Protein AF-A0A131ZYR4-F1 (afdb_monomer)

InterPro domains:
  IPR000980 SH2 domain [PF00017] (14-85)
  IPR000980 SH2 domain [PS50001] (14-105)
  IPR000980 SH2 domain [SM00252] (12-91)
  IPR035676 SH2 adaptor protein C, SH2 domain [cd09925] (8-106)
  IPR036860 SH2 domain superfamily [G3DSA:3.30.505.10] (7-107)
  IPR036860 SH2 domain superfamily [SSF55550] (6-102)
  IPR051235 Centrosomal Protein 152/SHC-Transforming Protein [PTHR10337] (6-104)

Mean predicted aligned error: 5.4 Å

Organism: Sarcoptes scabiei (NCBI:txid52283)

Foldseek 3Di:
DPPCQDDPCVPPQQEQEADDPVVQVVQADDAQEWHKYAHPVDGLWIWIWYDHPNDIDIDTQADPVRWGDAPVDTDSHPVRVLCVQQVVQHWRDDDPDTGGHDHRRGSCVVVDDD

Nearest PDB structures (foldseek):
  1mil-assembly1_A  TM=9.153E-01  e=3.696E-13  Homo sapiens
  1tce-assembly1_A  TM=9.346E-01  e=2.276E-12  Homo sapiens
  6kc4-assembly6_K  TM=9.017E-01  e=2.142E-10  Homo sapiens
  2kk6-assembly1_A  TM=9.168E-01  e=1.659E-08  Homo sapiens
  7t1l-assembly1_A  TM=8.836E-01  e=1.199E-08  Homo sapiens

pLDDT: mean 88.31, std 15.76, range [36.22, 98.5]

Sequence (114 aa):
MFSSNAFDLSREEWFHGPISRQNSELLVIKDGDFLVRESQQSPGQYVLTGMQGGHRKHLLLVDPEGVVRTKDKTFDNVSHLINYHRKNGLPIVSSESALVLKNPIPSLMLKKPL

Structure (mmCIF, N/CA/C/O backbone):
data_AF-A0A131ZYR4-F1
#
_entry.id   AF-A0A131ZYR4-F1
#
loop_
_atom_site.group_PDB
_atom_site.id
_atom_site.type_symbol
_atom_site.label_atom_id
_atom_site.label_alt_id
_atom_site.label_comp_id
_atom_site.label_asym_id
_atom_site.label_entity_id
_atom_site.label_seq_id
_atom_site.pdbx_PDB_ins_code
_atom_site.Cartn_x
_atom_site.Cartn_y
_atom_site.Cartn_z
_atom_site.occupancy
_atom_site.B_iso_or_equiv
_atom_site.auth_s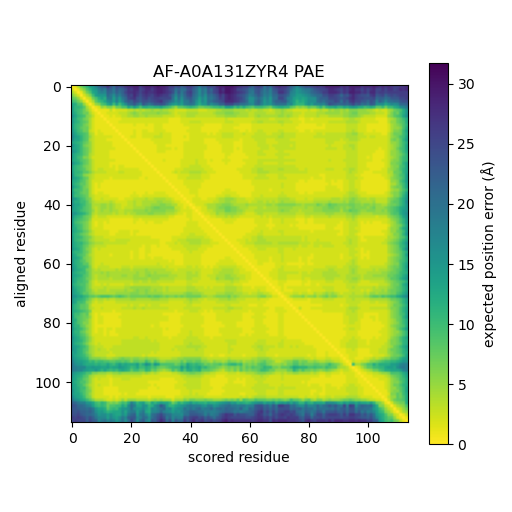eq_id
_atom_site.auth_comp_id
_atom_site.auth_asym_id
_atom_site.auth_atom_id
_atom_site.pdbx_PDB_model_num
ATOM 1 N N . MET A 1 1 ? 10.670 3.444 -26.240 1.00 36.22 1 MET A N 1
ATOM 2 C CA . MET A 1 1 ? 9.325 3.807 -25.744 1.00 36.22 1 MET A CA 1
ATOM 3 C C . MET A 1 1 ? 9.146 3.099 -24.413 1.00 36.22 1 MET A C 1
ATOM 5 O O . MET A 1 1 ? 9.030 1.883 -24.410 1.00 36.22 1 MET A O 1
ATOM 9 N N . PHE A 1 2 ? 9.278 3.811 -23.293 1.00 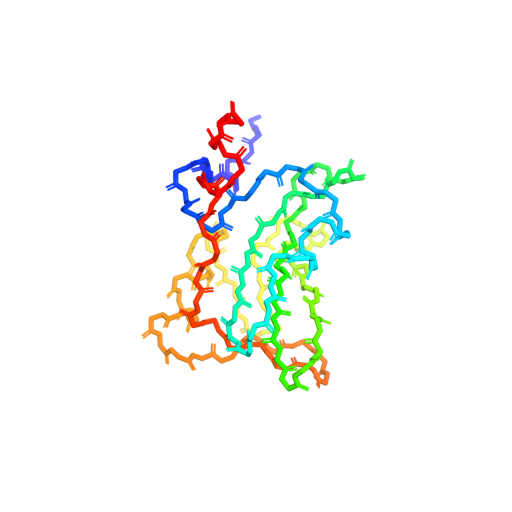38.31 2 PHE A N 1
ATOM 10 C CA . PHE A 1 2 ? 9.136 3.211 -21.964 1.00 38.31 2 PHE A CA 1
ATOM 11 C C . PHE A 1 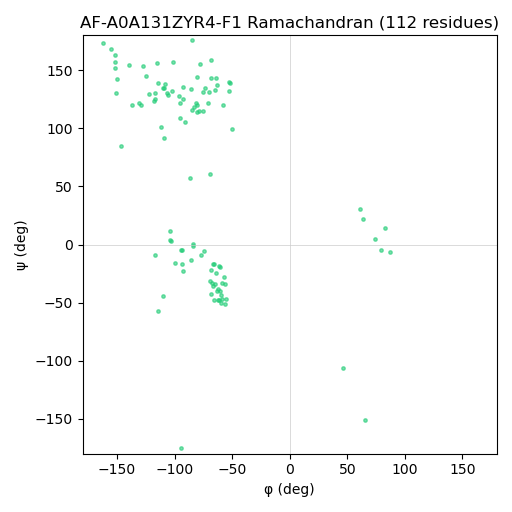2 ? 7.649 2.971 -21.708 1.00 38.31 2 PHE A C 1
ATOM 13 O O . PHE A 1 2 ? 6.869 3.921 -21.714 1.00 38.31 2 PHE A O 1
ATOM 20 N N . SER A 1 3 ? 7.263 1.700 -21.586 1.00 38.31 3 SER A N 1
ATOM 21 C CA . SER A 1 3 ? 5.880 1.295 -21.341 1.00 38.31 3 SER A CA 1
ATOM 22 C C . SER A 1 3 ? 5.385 1.945 -20.054 1.00 38.31 3 SER A C 1
ATOM 24 O O . SER A 1 3 ? 5.960 1.762 -18.982 1.00 38.31 3 SER A O 1
ATOM 26 N N . SER A 1 4 ? 4.326 2.732 -20.190 1.00 44.91 4 SER A N 1
ATOM 27 C CA . SER A 1 4 ? 3.588 3.437 -19.150 1.00 44.91 4 SER A CA 1
ATOM 28 C C . SER A 1 4 ? 2.813 2.464 -18.252 1.00 44.91 4 SER A C 1
ATOM 30 O O . SER A 1 4 ? 1.588 2.520 -18.183 1.00 44.91 4 SER A O 1
ATOM 32 N N . ASN A 1 5 ? 3.510 1.549 -17.574 1.00 48.06 5 ASN A N 1
ATOM 33 C CA . ASN A 1 5 ? 2.884 0.605 -16.635 1.00 48.06 5 ASN A CA 1
ATOM 34 C C . ASN A 1 5 ? 2.528 1.271 -15.288 1.00 48.06 5 ASN A C 1
ATOM 36 O O . ASN A 1 5 ? 1.807 0.696 -14.475 1.00 48.06 5 ASN A O 1
ATOM 40 N N . ALA A 1 6 ? 2.983 2.509 -15.072 1.00 51.16 6 ALA A N 1
ATOM 41 C CA . ALA A 1 6 ? 2.544 3.382 -13.996 1.00 51.16 6 ALA A CA 1
ATOM 42 C C . ALA A 1 6 ? 1.719 4.527 -14.597 1.00 51.16 6 ALA A C 1
ATOM 44 O O . ALA A 1 6 ? 2.257 5.562 -14.991 1.00 51.16 6 ALA A O 1
ATOM 45 N N . PHE A 1 7 ? 0.399 4.354 -14.679 1.00 60.31 7 PHE A N 1
ATOM 46 C CA . PHE A 1 7 ? -0.477 5.525 -14.648 1.00 60.31 7 PHE A CA 1
ATOM 47 C C . PHE A 1 7 ? -0.098 6.351 -13.416 1.00 60.31 7 PHE A C 1
ATOM 49 O O . PHE A 1 7 ? 0.204 5.778 -12.372 1.00 60.31 7 PHE A O 1
ATOM 56 N N . ASP A 1 8 ? -0.068 7.672 -13.562 1.00 78.56 8 ASP A N 1
ATOM 57 C CA . ASP A 1 8 ? 0.299 8.606 -12.502 1.00 78.56 8 ASP A CA 1
ATOM 58 C C . ASP A 1 8 ? -0.480 8.320 -11.204 1.00 78.56 8 ASP A C 1
ATOM 60 O O . ASP A 1 8 ? -1.640 8.708 -11.049 1.00 78.56 8 ASP A O 1
ATOM 64 N N . LEU A 1 9 ? 0.178 7.630 -10.265 1.00 90.31 9 LEU A N 1
ATOM 65 C CA . LEU A 1 9 ? -0.395 7.275 -8.970 1.00 90.31 9 LEU A CA 1
ATOM 66 C C . LEU A 1 9 ? -0.472 8.485 -8.034 1.00 90.31 9 LEU A C 1
ATOM 68 O O . LEU A 1 9 ? -1.045 8.372 -6.956 1.00 90.31 9 LEU A O 1
ATOM 72 N N . SER A 1 10 ? 0.064 9.655 -8.406 1.00 86.38 10 SER A N 1
ATOM 73 C CA . SER A 1 10 ? 0.048 10.847 -7.543 1.00 86.38 10 SER A CA 1
ATOM 74 C C . SER A 1 10 ? -1.362 11.338 -7.202 1.00 86.38 10 SER A C 1
ATOM 76 O O . SER A 1 10 ? -1.540 12.080 -6.233 1.00 86.38 10 SER A O 1
ATOM 78 N N . ARG A 1 11 ? -2.365 10.912 -7.980 1.00 89.38 11 ARG A N 1
ATOM 79 C CA . ARG A 1 11 ? -3.787 11.205 -7.758 1.00 89.38 11 ARG A CA 1
ATOM 80 C C . ARG A 1 11 ? -4.471 10.227 -6.804 1.00 89.38 11 ARG A C 1
ATOM 82 O O . ARG A 1 11 ? -5.585 10.498 -6.367 1.00 89.38 11 ARG A O 1
ATOM 89 N N . GLU A 1 12 ? -3.834 9.103 -6.496 1.00 94.50 12 GLU A N 1
ATOM 90 C CA . GLU A 1 12 ? -4.384 8.090 -5.605 1.00 94.50 12 GLU A CA 1
ATOM 91 C C . GLU A 1 12 ? -4.153 8.499 -4.151 1.00 94.50 12 GLU A C 1
ATOM 93 O O . GLU A 1 12 ? -3.017 8.670 -3.706 1.00 94.50 12 GLU A O 1
ATOM 98 N N . GLU A 1 13 ? -5.231 8.626 -3.375 1.00 95.06 13 GLU A N 1
ATOM 99 C CA . GLU A 1 13 ? -5.135 9.057 -1.975 1.00 95.06 13 GLU A CA 1
ATOM 100 C C . GLU A 1 13 ? -4.254 8.121 -1.137 1.00 95.06 13 GLU A C 1
ATOM 102 O O . GLU A 1 13 ? -3.550 8.571 -0.243 1.00 95.06 13 GLU A O 1
ATOM 107 N N . TRP A 1 14 ? -4.249 6.828 -1.451 1.00 96.75 14 TRP A N 1
ATOM 108 C CA . TRP A 1 14 ? -3.502 5.791 -0.744 1.00 96.75 14 TRP A CA 1
ATOM 109 C C . TRP A 1 14 ? -2.049 5.665 -1.213 1.00 96.75 14 TRP A C 1
ATOM 111 O O . TRP A 1 14 ? -1.321 4.828 -0.678 1.00 96.75 14 TRP A O 1
ATOM 121 N N . PHE A 1 15 ? -1.610 6.452 -2.199 1.00 96.50 15 PHE A N 1
ATOM 122 C CA . PHE A 1 15 ? -0.236 6.429 -2.690 1.00 96.50 15 PHE A CA 1
ATOM 123 C C . PHE A 1 15 ? 0.615 7.511 -2.022 1.00 96.50 15 PHE A C 1
ATOM 125 O O . PHE A 1 15 ? 0.323 8.704 -2.100 1.00 96.50 15 PHE A O 1
ATOM 132 N N . HIS A 1 16 ? 1.697 7.089 -1.368 1.00 95.62 16 HIS A N 1
ATOM 133 C CA . HIS A 1 16 ? 2.562 7.960 -0.558 1.00 95.62 16 HIS A CA 1
ATOM 134 C C . HIS A 1 16 ? 3.888 8.307 -1.242 1.00 95.62 16 HIS A C 1
ATOM 136 O O . HIS A 1 16 ? 4.738 8.957 -0.637 1.00 95.62 16 HIS A O 1
ATOM 142 N N . GLY A 1 17 ? 4.099 7.883 -2.490 1.00 93.69 17 GLY A N 1
ATOM 143 C CA . GLY A 1 17 ? 5.397 8.041 -3.144 1.00 93.69 17 GLY A CA 1
ATOM 144 C C . GLY A 1 17 ? 6.499 7.213 -2.460 1.00 93.69 17 GLY A C 1
ATOM 145 O O . GLY A 1 17 ? 6.211 6.158 -1.882 1.00 93.69 17 GLY A O 1
ATOM 146 N N . PRO A 1 18 ? 7.768 7.651 -2.521 1.00 94.25 18 PRO A N 1
ATOM 147 C CA . PRO A 1 18 ? 8.918 6.873 -2.063 1.00 94.25 18 PRO A CA 1
ATOM 148 C C . PRO A 1 18 ? 9.201 7.050 -0.557 1.00 94.25 18 PRO A C 1
ATOM 150 O O . PRO A 1 18 ? 10.298 7.453 -0.164 1.00 94.25 18 PRO A O 1
ATOM 153 N N . ILE A 1 19 ? 8.223 6.757 0.310 1.00 95.06 19 ILE A N 1
ATOM 154 C CA . ILE A 1 19 ? 8.446 6.724 1.769 1.00 95.06 19 ILE A CA 1
ATOM 155 C C . ILE A 1 19 ? 9.146 5.431 2.212 1.00 95.06 19 ILE A C 1
ATOM 157 O O . ILE A 1 19 ? 9.051 4.388 1.558 1.00 95.06 19 ILE A O 1
ATOM 161 N N . SER A 1 20 ? 9.836 5.480 3.356 1.00 95.44 20 SER A N 1
ATOM 162 C CA . SER A 1 20 ? 10.493 4.302 3.928 1.00 95.44 20 SER A CA 1
ATOM 163 C C . SER A 1 20 ? 9.475 3.267 4.421 1.00 95.44 20 SER A C 1
ATOM 165 O O . SER A 1 20 ? 8.320 3.579 4.732 1.00 95.44 20 SER A O 1
ATOM 167 N N . ARG A 1 21 ? 9.919 2.010 4.550 1.00 95.38 21 ARG A N 1
ATOM 168 C CA . ARG A 1 21 ? 9.115 0.946 5.170 1.00 95.38 21 ARG A CA 1
ATOM 169 C C . ARG A 1 21 ? 8.668 1.338 6.582 1.00 95.38 21 ARG A C 1
ATOM 171 O O . ARG A 1 21 ? 7.483 1.236 6.877 1.00 95.38 21 ARG A O 1
ATOM 178 N N . GLN A 1 22 ? 9.586 1.848 7.400 1.00 96.25 22 GLN A N 1
ATOM 179 C CA . GLN A 1 22 ? 9.314 2.270 8.778 1.00 96.25 22 GLN A CA 1
ATOM 180 C C . GLN A 1 22 ? 8.236 3.360 8.833 1.00 96.25 22 GLN A C 1
ATOM 182 O O . GLN A 1 22 ? 7.265 3.221 9.568 1.00 96.25 22 GLN A O 1
ATOM 187 N N . ASN A 1 23 ? 8.337 4.390 7.985 1.00 95.69 23 ASN A N 1
ATOM 188 C CA . ASN A 1 23 ? 7.322 5.445 7.922 1.00 95.69 23 ASN A CA 1
ATOM 189 C C . ASN A 1 23 ? 5.957 4.884 7.509 1.00 95.69 23 ASN A C 1
ATOM 191 O O . ASN A 1 23 ? 4.945 5.286 8.070 1.00 95.69 23 ASN A O 1
ATOM 195 N N . SER A 1 24 ? 5.912 3.917 6.584 1.00 96.94 24 SER A N 1
ATOM 196 C CA . SER A 1 24 ? 4.644 3.273 6.217 1.00 96.94 24 SER A CA 1
ATOM 197 C C . SER A 1 24 ? 4.026 2.448 7.350 1.00 96.94 24 SER A C 1
ATOM 199 O O . SER A 1 24 ? 2.807 2.428 7.491 1.00 96.94 24 SER A O 1
ATOM 201 N N . GLU A 1 25 ? 4.844 1.788 8.174 1.00 97.56 25 GLU A N 1
ATOM 202 C CA . GLU A 1 25 ? 4.380 0.968 9.302 1.00 97.56 25 GLU A CA 1
ATOM 203 C C . GLU A 1 25 ? 3.771 1.815 10.428 1.00 97.56 25 GLU A C 1
ATOM 205 O O . GLU A 1 25 ? 2.845 1.354 11.096 1.00 97.56 25 GLU A O 1
ATOM 210 N N . LEU A 1 26 ? 4.255 3.049 10.616 1.00 96.81 26 LEU A N 1
ATOM 211 C CA . LEU A 1 26 ? 3.717 4.004 11.593 1.00 96.81 26 LEU A CA 1
ATOM 212 C C . LEU A 1 26 ? 2.318 4.513 11.230 1.00 96.81 26 LEU A C 1
ATOM 214 O O . LEU A 1 26 ? 1.600 4.987 12.103 1.00 96.81 26 LEU A O 1
ATOM 218 N N . LEU A 1 27 ? 1.939 4.443 9.954 1.00 97.25 27 LEU A N 1
ATOM 219 C CA . LEU A 1 27 ? 0.676 4.987 9.460 1.00 97.25 27 LEU A CA 1
ATOM 220 C C . LEU A 1 27 ? -0.465 3.962 9.445 1.00 97.25 27 LEU A C 1
ATOM 222 O O . LEU A 1 27 ? -1.630 4.352 9.458 1.00 97.25 27 LEU A O 1
ATOM 226 N N . VAL A 1 28 ? -0.149 2.664 9.411 1.00 97.69 28 VAL A N 1
ATOM 227 C CA . VAL A 1 28 ? -1.147 1.584 9.440 1.00 97.69 28 VAL A CA 1
ATOM 228 C C . VAL A 1 28 ? -1.333 1.098 10.877 1.00 97.69 28 VAL A C 1
ATOM 230 O O . VAL A 1 28 ? -0.444 0.478 11.463 1.00 97.69 28 VAL A O 1
ATOM 233 N N . ILE A 1 29 ? -2.484 1.411 11.473 1.00 97.31 29 ILE A N 1
ATOM 234 C CA . ILE A 1 29 ? -2.701 1.246 12.917 1.00 97.31 29 ILE A CA 1
ATOM 235 C C . ILE A 1 29 ? -3.687 0.122 13.215 1.00 97.31 29 ILE A C 1
ATOM 237 O O . ILE A 1 29 ? -3.431 -0.693 14.100 1.00 97.31 29 ILE A O 1
ATOM 241 N N . LYS A 1 30 ? -4.802 0.054 12.486 1.00 97.81 30 LYS A N 1
ATOM 242 C CA . LYS A 1 30 ? -5.866 -0.936 12.707 1.00 97.81 30 LYS A CA 1
ATOM 243 C C . LYS A 1 30 ? -6.006 -1.874 11.518 1.00 97.81 30 LYS A C 1
ATOM 245 O O . LYS A 1 30 ? -5.671 -1.527 10.389 1.00 97.81 30 LYS A O 1
ATOM 250 N N . ASP A 1 31 ? -6.543 -3.061 11.770 1.00 97.94 31 ASP A N 1
ATOM 251 C CA . ASP A 1 31 ? -6.783 -4.058 10.731 1.00 97.94 31 ASP A CA 1
ATOM 252 C C . ASP A 1 31 ? -7.584 -3.492 9.547 1.00 97.94 31 ASP A C 1
ATOM 254 O O . ASP A 1 31 ? -8.629 -2.849 9.702 1.00 97.94 31 ASP A O 1
ATOM 258 N N . GLY A 1 32 ? -7.085 -3.766 8.344 1.00 97.44 32 GLY A N 1
ATOM 259 C CA . GLY A 1 32 ? -7.617 -3.265 7.084 1.00 97.44 32 GLY A CA 1
ATOM 260 C C . GLY A 1 32 ? -7.082 -1.898 6.653 1.00 97.44 32 GLY A C 1
ATOM 261 O O . GLY A 1 32 ? -7.401 -1.480 5.537 1.00 97.44 32 GLY A O 1
ATOM 262 N N . ASP A 1 33 ? -6.287 -1.213 7.485 1.00 98.44 33 ASP A N 1
ATOM 263 C CA . ASP A 1 33 ? -5.518 -0.042 7.058 1.00 98.44 33 ASP A CA 1
ATOM 264 C C . ASP A 1 33 ? -4.493 -0.442 6.000 1.00 98.44 33 ASP A C 1
ATOM 266 O O . ASP A 1 33 ? -3.812 -1.464 6.137 1.00 98.44 33 ASP A O 1
ATOM 270 N N . PHE A 1 34 ? -4.364 0.374 4.955 1.00 98.50 34 PHE A N 1
ATOM 271 C CA . PHE A 1 34 ? -3.383 0.140 3.906 1.00 98.50 34 PHE A CA 1
ATOM 272 C C . PHE A 1 34 ? -2.917 1.422 3.218 1.00 98.50 34 PHE A C 1
ATOM 274 O O . PHE A 1 34 ? -3.620 2.432 3.177 1.00 98.50 34 PHE A O 1
ATOM 281 N N . LEU A 1 35 ? -1.734 1.343 2.616 1.00 98.31 35 LEU A N 1
ATOM 282 C CA . LEU A 1 35 ? -1.191 2.335 1.697 1.00 98.31 35 LEU A CA 1
ATOM 283 C C . LEU A 1 35 ? -0.241 1.674 0.700 1.00 98.31 35 LEU A C 1
ATOM 285 O O . LEU A 1 35 ? 0.266 0.578 0.943 1.00 98.31 35 LEU A O 1
ATOM 289 N N . VAL A 1 36 ? 0.052 2.360 -0.399 1.00 97.44 36 VAL A N 1
ATOM 290 C CA . VAL A 1 36 ? 1.088 1.955 -1.352 1.00 97.44 36 VAL A CA 1
ATOM 291 C C . VAL A 1 36 ? 2.214 2.975 -1.342 1.00 97.44 36 VAL A C 1
ATOM 293 O O . VAL A 1 36 ? 1.994 4.186 -1.306 1.00 97.44 36 VAL A O 1
ATOM 296 N N . ARG A 1 37 ? 3.438 2.465 -1.405 1.00 96.31 37 ARG A N 1
ATOM 297 C CA . ARG A 1 37 ? 4.660 3.251 -1.550 1.00 96.31 37 ARG A CA 1
ATOM 298 C C . ARG A 1 37 ? 5.477 2.735 -2.725 1.00 96.31 37 ARG A C 1
ATOM 300 O O . ARG A 1 37 ? 5.417 1.552 -3.061 1.00 96.31 37 ARG A O 1
ATOM 307 N N . GLU A 1 38 ? 6.272 3.611 -3.313 1.00 94.50 38 GLU A N 1
ATOM 308 C CA . GLU A 1 38 ? 7.323 3.205 -4.241 1.00 94.50 38 GLU A CA 1
ATOM 309 C C . GLU A 1 38 ? 8.560 2.738 -3.458 1.00 94.50 38 GLU A C 1
ATOM 311 O O . GLU A 1 38 ? 8.868 3.244 -2.372 1.00 94.50 38 GLU A O 1
ATOM 316 N N . SER A 1 39 ? 9.262 1.727 -3.965 1.00 90.19 39 SER A N 1
ATOM 317 C CA . SER A 1 39 ? 10.510 1.268 -3.366 1.00 90.19 39 SER A CA 1
ATOM 318 C C . SER A 1 39 ? 11.624 2.286 -3.594 1.00 90.19 39 SER A C 1
ATOM 320 O O . SER A 1 39 ? 12.011 2.559 -4.725 1.00 90.19 39 SER A O 1
ATOM 322 N N . GLN A 1 40 ? 12.219 2.776 -2.505 1.00 89.88 40 GLN A N 1
ATOM 323 C CA . GLN A 1 40 ? 13.388 3.662 -2.563 1.00 89.88 40 GLN A CA 1
ATOM 324 C C . GLN A 1 40 ? 14.628 2.977 -3.166 1.00 89.88 40 GLN A C 1
ATOM 326 O O . GLN A 1 40 ? 15.513 3.650 -3.678 1.00 89.88 40 GLN A O 1
ATOM 331 N N . GLN A 1 41 ? 14.701 1.643 -3.096 1.00 88.12 41 GLN A N 1
ATOM 332 C CA . GLN A 1 41 ? 15.831 0.852 -3.600 1.00 88.12 41 GLN A CA 1
ATOM 333 C C . GLN A 1 41 ? 15.620 0.359 -5.036 1.00 88.12 41 GLN A C 1
ATOM 335 O O . GLN A 1 41 ? 16.564 -0.093 -5.679 1.00 88.12 41 GLN 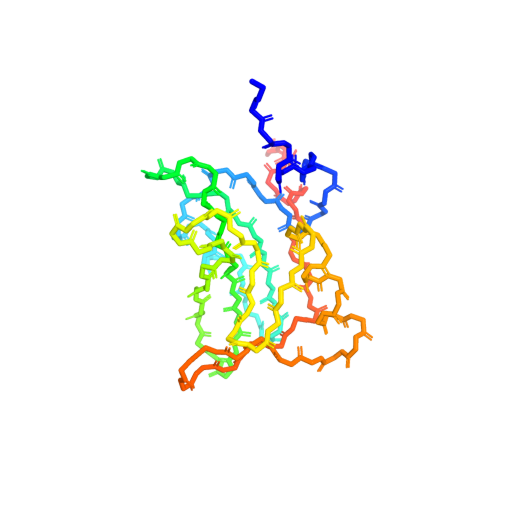A O 1
ATOM 340 N N . SER A 1 42 ? 14.382 0.381 -5.531 1.00 86.69 42 SER A N 1
ATOM 341 C CA . SER A 1 42 ? 14.028 -0.206 -6.825 1.00 86.69 42 SER A CA 1
ATOM 342 C C . SER A 1 42 ? 12.912 0.617 -7.471 1.00 86.69 42 SER A C 1
ATOM 344 O O . SER A 1 42 ? 11.739 0.291 -7.293 1.00 86.69 42 SER A O 1
ATOM 346 N N . PRO A 1 43 ? 13.251 1.700 -8.191 1.00 85.19 43 PRO A N 1
ATOM 347 C CA . PRO A 1 43 ? 12.266 2.522 -8.889 1.00 85.19 43 PRO A CA 1
ATOM 348 C C . PRO A 1 43 ? 11.356 1.683 -9.795 1.00 85.19 43 PRO A C 1
ATOM 350 O O . PRO A 1 43 ? 11.810 0.727 -10.426 1.00 85.19 43 PRO A O 1
ATOM 353 N N . GLY A 1 44 ? 10.064 2.011 -9.831 1.00 85.50 44 GLY A N 1
ATOM 354 C CA . GLY A 1 44 ? 9.050 1.222 -10.543 1.00 85.50 44 GLY A CA 1
ATOM 355 C C . GLY A 1 44 ? 8.565 -0.039 -9.811 1.00 85.50 44 GLY A C 1
ATOM 356 O O . GLY A 1 44 ? 7.620 -0.678 -10.270 1.00 85.50 44 GLY A O 1
ATOM 357 N N . GLN A 1 45 ? 9.150 -0.387 -8.659 1.00 91.00 45 GLN A N 1
ATOM 358 C CA . GLN A 1 45 ? 8.611 -1.416 -7.769 1.00 91.00 45 GLN A CA 1
ATOM 359 C C . GLN A 1 45 ? 7.696 -0.786 -6.720 1.00 91.00 45 GLN A C 1
ATOM 361 O O . GLN A 1 45 ? 8.108 0.091 -5.956 1.00 91.00 45 GLN A O 1
ATOM 366 N N . TYR A 1 46 ? 6.460 -1.273 -6.644 1.00 95.12 46 TYR A N 1
ATOM 367 C CA . TYR A 1 46 ? 5.453 -0.775 -5.71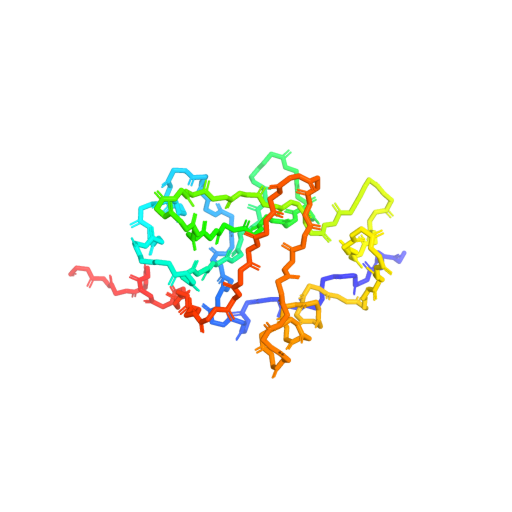0 1.00 95.12 46 TYR A CA 1
ATOM 368 C C . TYR A 1 46 ? 5.176 -1.783 -4.603 1.00 95.12 46 TYR A C 1
ATOM 370 O O . TYR A 1 46 ? 4.992 -2.976 -4.854 1.00 95.12 46 TYR A O 1
ATOM 378 N N . VAL A 1 47 ? 5.122 -1.281 -3.371 1.00 95.50 47 VAL A N 1
ATOM 379 C CA . VAL A 1 47 ? 4.876 -2.076 -2.171 1.00 95.50 47 VAL A CA 1
ATOM 380 C C . VAL A 1 47 ? 3.587 -1.611 -1.515 1.00 95.50 47 VAL A C 1
ATOM 382 O O . VAL A 1 47 ? 3.457 -0.449 -1.132 1.00 95.50 47 VAL A O 1
ATOM 385 N N . LEU A 1 48 ? 2.659 -2.541 -1.337 1.00 97.00 48 LEU A N 1
ATOM 386 C CA . LEU A 1 48 ? 1.487 -2.385 -0.491 1.00 97.00 48 LEU A CA 1
ATOM 387 C C . LEU A 1 48 ? 1.873 -2.690 0.955 1.00 97.00 48 LEU A C 1
ATOM 389 O O . LEU A 1 48 ? 2.269 -3.813 1.262 1.00 97.00 48 LEU A O 1
ATOM 393 N N . THR A 1 49 ? 1.736 -1.705 1.837 1.00 97.81 49 THR A N 1
ATOM 394 C CA . THR A 1 49 ? 1.836 -1.885 3.287 1.00 97.81 49 THR A CA 1
ATOM 395 C C . THR A 1 49 ? 0.426 -1.900 3.870 1.00 97.81 49 THR A C 1
ATOM 397 O O . THR A 1 49 ? -0.364 -1.009 3.569 1.00 97.81 49 THR A O 1
ATOM 400 N N . GLY A 1 50 ? 0.104 -2.868 4.727 1.00 97.94 50 GLY A N 1
ATOM 401 C CA . GLY A 1 50 ? -1.184 -2.891 5.422 1.00 97.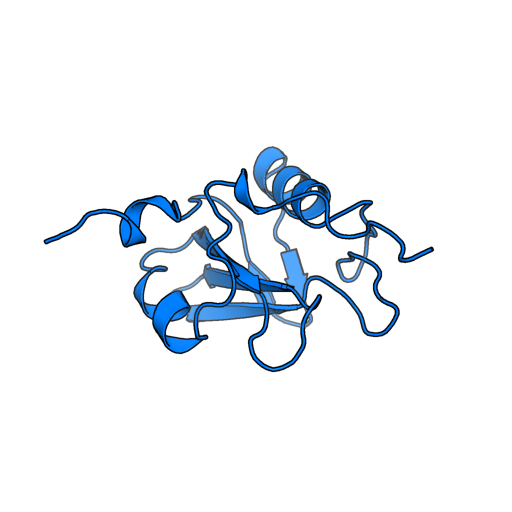94 50 GLY A CA 1
ATOM 402 C C . GLY A 1 50 ? -1.166 -3.657 6.737 1.00 97.94 50 GLY A C 1
ATOM 403 O O . GLY A 1 50 ? -0.203 -4.361 7.037 1.00 97.94 50 GLY A O 1
ATOM 404 N N . MET A 1 51 ? -2.226 -3.508 7.525 1.00 97.88 51 MET A N 1
ATOM 405 C CA . MET A 1 51 ? -2.402 -4.164 8.822 1.00 97.88 51 MET A CA 1
ATOM 406 C C . MET A 1 51 ? -3.451 -5.278 8.721 1.00 97.88 51 MET A C 1
ATOM 408 O O . MET A 1 51 ? -4.550 -5.052 8.215 1.00 97.88 51 MET A O 1
ATOM 412 N N . GLN A 1 52 ? -3.134 -6.476 9.212 1.00 96.88 52 GLN A N 1
ATOM 413 C CA . GLN A 1 52 ? -4.087 -7.585 9.314 1.00 96.88 52 GLN A CA 1
ATOM 414 C C . GLN A 1 52 ? -3.727 -8.493 10.489 1.00 96.88 52 GLN A C 1
ATOM 416 O O . GLN A 1 52 ? -2.596 -8.979 10.568 1.00 96.88 52 GLN A O 1
ATOM 421 N N . GLY A 1 53 ? -4.706 -8.801 11.339 1.00 95.50 53 GLY A N 1
ATOM 422 C CA . GLY A 1 53 ? -4.515 -9.632 12.521 1.00 95.50 53 GLY A CA 1
ATOM 423 C C . GLY A 1 53 ? -3.509 -9.025 13.497 1.00 95.50 53 GLY A C 1
ATOM 424 O O . GLY A 1 53 ? -2.764 -9.769 14.120 1.00 95.50 53 GLY A O 1
ATOM 425 N N . GLY A 1 54 ? -3.403 -7.693 13.562 1.00 95.94 54 GLY A N 1
ATOM 426 C CA . GLY A 1 54 ? -2.399 -7.001 14.378 1.00 95.94 54 GLY A CA 1
ATOM 427 C C . GLY A 1 54 ? -0.965 -7.037 13.828 1.00 95.94 54 GLY A C 1
ATOM 428 O O . GLY A 1 54 ? -0.049 -6.520 14.470 1.00 95.94 54 GLY A O 1
ATOM 429 N N . HIS A 1 55 ? -0.746 -7.599 12.635 1.00 96.06 55 HIS A N 1
ATOM 430 C CA . HIS A 1 55 ? 0.565 -7.654 11.991 1.00 96.06 55 HIS A CA 1
ATOM 431 C C . HIS A 1 55 ? 0.632 -6.745 10.762 1.00 96.06 55 HIS A C 1
ATOM 433 O O . HIS A 1 55 ? -0.246 -6.776 9.893 1.00 96.06 55 HIS A O 1
ATOM 439 N N . ARG A 1 56 ? 1.728 -5.979 10.650 1.00 96.56 56 ARG A N 1
ATOM 440 C CA . ARG A 1 56 ? 2.050 -5.234 9.427 1.00 96.56 56 ARG A CA 1
ATOM 441 C C . ARG A 1 56 ? 2.533 -6.207 8.360 1.00 96.56 56 ARG A C 1
ATOM 443 O O . ARG A 1 56 ? 3.356 -7.083 8.623 1.00 96.56 56 ARG A O 1
ATOM 450 N N . LYS A 1 57 ? 2.018 -6.040 7.151 1.00 95.69 57 LYS A N 1
ATOM 451 C CA . LYS A 1 57 ? 2.296 -6.869 5.982 1.00 95.69 57 LYS A CA 1
ATOM 452 C C . LYS A 1 57 ? 2.786 -5.985 4.852 1.00 95.69 57 LYS A C 1
ATOM 454 O O . LYS A 1 57 ? 2.310 -4.862 4.697 1.00 95.69 57 LYS A O 1
ATOM 459 N N . HIS A 1 58 ? 3.710 -6.516 4.058 1.00 94.88 58 HIS A N 1
ATOM 460 C CA . HIS A 1 58 ? 4.271 -5.831 2.899 1.00 94.88 58 HIS A CA 1
ATOM 461 C C . HIS A 1 58 ? 4.224 -6.765 1.702 1.00 94.88 58 HIS A C 1
ATOM 463 O O . HIS A 1 58 ? 4.786 -7.857 1.757 1.00 94.88 58 HIS A O 1
ATOM 469 N N . LEU A 1 59 ? 3.550 -6.337 0.643 1.00 94.25 59 LEU A N 1
ATOM 470 C CA . LEU A 1 59 ? 3.373 -7.120 -0.572 1.00 94.25 59 LEU A CA 1
ATOM 471 C C . LEU A 1 59 ? 3.926 -6.339 -1.756 1.00 94.25 59 LEU A C 1
ATOM 473 O O . LEU A 1 59 ? 3.589 -5.170 -1.942 1.00 94.25 59 LEU A O 1
ATOM 477 N N . LEU A 1 60 ? 4.773 -6.990 -2.546 1.00 93.06 60 LEU A N 1
ATOM 478 C CA . LEU A 1 60 ? 5.212 -6.461 -3.829 1.00 93.06 60 LEU A CA 1
ATOM 479 C C . LEU A 1 60 ? 4.067 -6.615 -4.837 1.00 93.06 60 LEU A C 1
ATOM 481 O O . LEU A 1 60 ? 3.459 -7.681 -4.910 1.00 93.06 60 LEU A O 1
ATOM 485 N N . LEU A 1 61 ? 3.750 -5.547 -5.566 1.00 93.62 61 LEU A N 1
ATOM 486 C CA . LEU A 1 61 ? 2.624 -5.522 -6.512 1.00 93.62 61 LEU A CA 1
ATOM 487 C C . LEU A 1 61 ? 3.048 -5.726 -7.965 1.00 93.62 61 LEU A C 1
ATOM 489 O O . LEU A 1 61 ? 2.205 -5.983 -8.822 1.00 93.62 61 LEU A O 1
ATOM 493 N N . VAL A 1 62 ? 4.342 -5.567 -8.229 1.00 92.31 62 VAL A N 1
ATOM 494 C CA . VAL A 1 62 ? 4.959 -5.714 -9.541 1.00 92.31 62 VAL A CA 1
ATOM 495 C C . VAL A 1 62 ? 5.927 -6.872 -9.444 1.00 92.31 62 VAL A C 1
ATOM 497 O O . VAL A 1 62 ? 6.709 -6.963 -8.504 1.00 92.31 62 VAL A O 1
ATOM 500 N N . ASP A 1 63 ? 5.849 -7.790 -10.383 1.00 90.12 63 ASP A N 1
ATOM 501 C CA . ASP A 1 63 ? 6.756 -8.920 -10.405 1.00 90.12 63 ASP A CA 1
ATOM 502 C C . ASP A 1 63 ? 8.091 -8.557 -11.113 1.00 90.12 63 ASP A C 1
ATOM 504 O O . ASP A 1 63 ? 8.231 -7.444 -11.637 1.00 90.12 63 ASP A O 1
ATOM 508 N N . PRO A 1 64 ? 9.082 -9.466 -11.161 1.00 87.94 64 PRO A N 1
ATOM 509 C CA . PRO A 1 64 ? 10.355 -9.215 -11.839 1.00 87.94 64 PRO A CA 1
ATOM 510 C C . PRO A 1 64 ? 10.233 -8.849 -13.326 1.00 87.94 64 PRO A C 1
ATOM 512 O O . PRO A 1 64 ? 11.078 -8.112 -13.833 1.00 87.94 64 PRO A O 1
ATOM 515 N N . GLU A 1 65 ? 9.182 -9.301 -14.018 1.00 89.19 65 GLU A N 1
ATOM 516 C CA . GLU A 1 65 ? 8.932 -8.959 -15.423 1.00 89.19 65 GLU A CA 1
ATOM 517 C C . GLU A 1 65 ? 8.205 -7.613 -15.619 1.00 89.19 65 GLU A C 1
ATOM 519 O O . GLU A 1 65 ? 7.951 -7.206 -16.754 1.00 89.19 65 GLU A O 1
ATOM 524 N N . GLY A 1 66 ? 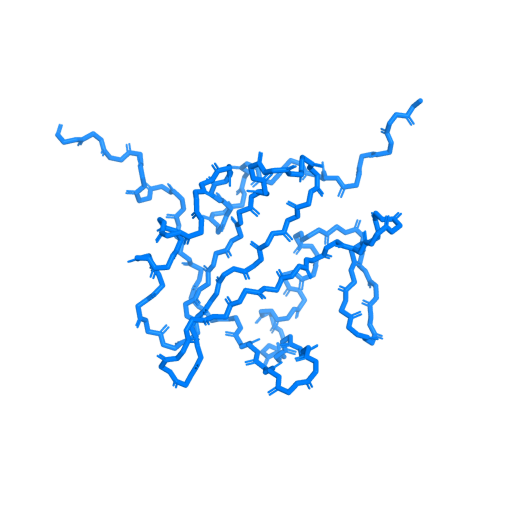7.874 -6.893 -14.542 1.00 88.69 66 GLY A N 1
ATOM 525 C CA . GLY A 1 66 ? 7.227 -5.579 -14.622 1.00 88.69 66 GLY A CA 1
ATOM 526 C C . GLY A 1 66 ? 5.704 -5.624 -14.798 1.00 88.69 66 GLY A C 1
ATOM 527 O O . GLY A 1 66 ? 5.093 -4.608 -15.143 1.00 88.69 66 GLY A O 1
ATOM 528 N N . VAL A 1 67 ? 5.082 -6.782 -14.578 1.00 92.62 67 VAL A N 1
ATOM 529 C CA . VAL A 1 67 ? 3.635 -7.001 -14.661 1.00 92.62 67 VAL A CA 1
ATOM 530 C C . VAL A 1 67 ? 3.012 -6.819 -13.282 1.00 92.62 67 VAL A C 1
ATOM 532 O O . VAL A 1 67 ? 3.488 -7.346 -12.275 1.00 92.62 67 VAL A O 1
ATOM 535 N N . VAL A 1 68 ? 1.889 -6.106 -13.232 1.00 94.44 68 VAL A N 1
ATOM 536 C CA . VAL A 1 68 ? 1.113 -5.960 -12.000 1.00 94.44 68 VAL A CA 1
ATOM 537 C C . VAL A 1 68 ? 0.255 -7.205 -11.806 1.00 94.44 68 VAL A C 1
ATOM 539 O O . VAL A 1 68 ? -0.638 -7.479 -12.611 1.00 94.44 68 VAL A O 1
ATOM 542 N N . ARG A 1 69 ? 0.522 -7.991 -10.759 1.00 93.25 69 ARG A N 1
ATOM 543 C CA . ARG A 1 69 ? -0.165 -9.274 -10.547 1.00 93.25 69 ARG A CA 1
ATOM 544 C C . ARG A 1 69 ? -0.267 -9.672 -9.074 1.00 93.25 69 ARG A C 1
ATOM 546 O O . ARG A 1 69 ? 0.582 -9.326 -8.260 1.00 93.25 69 ARG A O 1
ATOM 553 N N . THR A 1 70 ? -1.308 -10.430 -8.747 1.00 91.56 70 THR A N 1
ATOM 554 C CA . THR A 1 70 ? -1.368 -11.309 -7.570 1.00 91.56 70 THR A CA 1
ATOM 555 C C . THR A 1 70 ? -0.942 -12.724 -7.973 1.00 91.56 70 THR A C 1
ATOM 557 O O . THR A 1 70 ? -0.544 -12.961 -9.114 1.00 91.56 70 THR A O 1
ATOM 560 N N . LYS A 1 71 ? -1.024 -13.691 -7.049 1.00 86.62 71 LYS A N 1
ATOM 561 C CA . LYS A 1 71 ? -0.711 -15.102 -7.335 1.00 86.62 71 LYS A CA 1
ATOM 562 C C . LYS A 1 71 ? -1.541 -15.681 -8.492 1.00 86.62 71 LYS A C 1
ATOM 564 O O . LYS A 1 71 ? -1.061 -16.544 -9.216 1.00 86.62 71 LYS A O 1
ATOM 569 N N . ASP A 1 72 ? -2.785 -15.243 -8.622 1.00 87.25 72 ASP A N 1
ATOM 570 C CA . ASP A 1 72 ? -3.828 -15.842 -9.455 1.00 87.25 72 ASP A CA 1
ATOM 571 C C . ASP A 1 72 ? -4.332 -14.927 -10.579 1.00 87.25 72 ASP A C 1
ATOM 573 O O . ASP A 1 72 ? -5.093 -15.376 -11.437 1.00 87.25 72 ASP A O 1
ATOM 577 N N . LYS A 1 73 ? -3.938 -13.647 -10.591 1.00 93.62 73 LYS A N 1
ATOM 578 C CA . LYS A 1 73 ? -4.518 -12.655 -11.498 1.00 93.62 73 LYS A CA 1
ATOM 579 C C . LYS A 1 73 ? -3.538 -11.555 -11.885 1.00 93.62 73 LYS A C 1
ATOM 581 O O . LYS A 1 73 ? -2.773 -11.071 -11.057 1.00 93.62 73 LYS A O 1
ATOM 586 N N . THR A 1 74 ? -3.608 -11.120 -13.138 1.00 96.00 74 THR A N 1
ATOM 587 C CA . THR A 1 74 ? -2.893 -9.951 -13.665 1.00 96.00 74 THR A CA 1
ATOM 588 C C . THR A 1 74 ? -3.819 -8.739 -13.764 1.00 96.00 74 THR A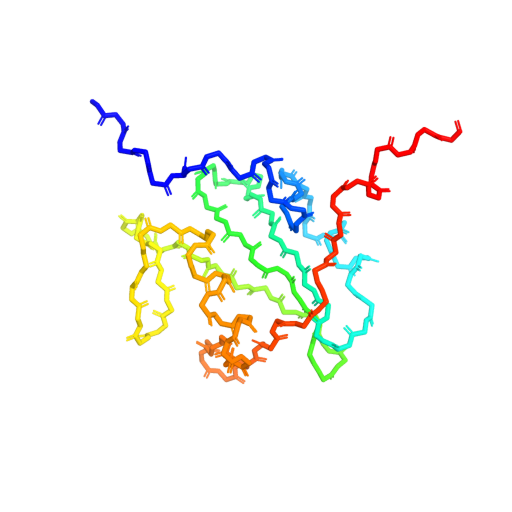 C 1
ATOM 590 O O . THR A 1 74 ? -5.045 -8.870 -13.825 1.00 96.00 74 THR A O 1
ATOM 593 N N . PHE A 1 75 ? -3.225 -7.549 -13.764 1.00 95.81 75 PHE A N 1
ATOM 594 C CA . PHE A 1 75 ? -3.919 -6.266 -13.820 1.00 95.81 75 PHE A CA 1
ATOM 595 C C . PHE A 1 75 ? -3.175 -5.303 -14.744 1.00 95.81 75 PHE A C 1
ATOM 597 O O . PHE A 1 75 ? -1.959 -5.394 -14.897 1.00 95.81 75 PHE A O 1
ATOM 604 N N . ASP A 1 76 ? -3.901 -4.340 -15.311 1.00 93.75 76 ASP A N 1
ATOM 605 C CA . ASP A 1 76 ? -3.314 -3.352 -16.228 1.00 93.75 76 ASP A CA 1
ATOM 606 C C . ASP A 1 76 ? -2.344 -2.399 -15.516 1.00 93.75 76 ASP A C 1
ATOM 608 O O . ASP A 1 76 ? -1.379 -1.924 -16.105 1.00 93.75 76 ASP A O 1
ATOM 612 N N . ASN A 1 77 ? -2.626 -2.080 -14.249 1.00 93.38 77 ASN A N 1
ATOM 613 C CA . ASN A 1 77 ? -1.815 -1.201 -13.413 1.00 93.38 77 ASN A CA 1
ATOM 614 C C . ASN A 1 77 ? -2.145 -1.390 -11.919 1.00 93.38 77 ASN A C 1
ATOM 616 O O . ASN A 1 77 ? -3.093 -2.090 -11.546 1.00 93.38 77 ASN A O 1
ATOM 620 N N . VAL A 1 78 ? -1.364 -0.733 -11.056 1.00 95.69 78 VAL A N 1
ATOM 621 C CA . VAL A 1 78 ? -1.507 -0.806 -9.592 1.00 95.69 78 VAL A CA 1
ATOM 622 C C . VAL A 1 78 ? -2.884 -0.326 -9.123 1.00 95.69 78 VAL A C 1
ATOM 624 O O . VAL A 1 78 ? -3.507 -0.994 -8.297 1.00 95.69 78 VAL A O 1
ATOM 627 N N . SER A 1 79 ? -3.405 0.775 -9.672 1.00 96.38 79 SER A N 1
ATOM 628 C CA . SER A 1 79 ? -4.738 1.279 -9.315 1.00 96.38 79 SER A CA 1
ATOM 629 C C . SER A 1 79 ? -5.840 0.271 -9.634 1.00 96.38 79 SER A C 1
ATOM 631 O O . SER A 1 79 ? -6.761 0.099 -8.834 1.00 96.38 79 SER A O 1
ATOM 633 N N . HIS A 1 80 ? -5.756 -0.430 -10.769 1.00 96.69 80 HIS A N 1
ATOM 634 C CA . HIS A 1 80 ? -6.702 -1.488 -11.121 1.00 96.69 80 HIS A CA 1
ATOM 635 C C . HIS A 1 80 ? -6.652 -2.623 -10.083 1.00 96.69 80 HIS A C 1
ATOM 637 O O . HIS A 1 80 ? -7.699 -2.990 -9.544 1.00 96.69 80 HIS A O 1
ATOM 643 N N . LEU A 1 81 ? -5.461 -3.111 -9.714 1.00 96.94 81 LEU A N 1
ATOM 644 C CA . LEU A 1 81 ? -5.301 -4.147 -8.683 1.00 96.94 81 LEU A CA 1
ATOM 645 C C . LEU A 1 81 ? -5.941 -3.737 -7.349 1.00 96.94 81 LEU A C 1
ATOM 647 O O . LEU A 1 81 ? -6.741 -4.496 -6.792 1.00 96.94 81 LEU A O 1
ATOM 651 N N . ILE A 1 82 ? -5.617 -2.543 -6.842 1.00 97.44 82 ILE A N 1
ATOM 652 C CA . ILE A 1 82 ? -6.126 -2.046 -5.554 1.00 97.44 82 ILE A CA 1
ATOM 653 C C . ILE A 1 82 ? -7.649 -1.896 -5.594 1.00 97.44 82 ILE A C 1
ATOM 655 O O . ILE A 1 82 ? -8.350 -2.391 -4.706 1.00 97.44 82 ILE A O 1
ATOM 659 N N . ASN A 1 83 ? -8.179 -1.268 -6.647 1.00 96.94 83 ASN A N 1
ATOM 660 C CA . ASN A 1 83 ? -9.614 -1.051 -6.800 1.00 96.94 83 ASN A CA 1
ATOM 661 C C . ASN A 1 83 ? -10.391 -2.363 -6.912 1.00 96.94 83 ASN A C 1
ATOM 663 O O . ASN A 1 83 ? -11.462 -2.477 -6.317 1.00 96.94 83 ASN A O 1
ATOM 667 N N . TYR A 1 84 ? -9.864 -3.350 -7.638 1.00 97.50 84 TYR A N 1
ATOM 668 C CA . TYR A 1 84 ? -10.495 -4.658 -7.771 1.00 97.50 84 TYR A CA 1
ATOM 669 C C . TYR A 1 84 ? -10.663 -5.342 -6.409 1.00 97.50 84 TYR A C 1
ATOM 671 O O . TYR A 1 84 ? -11.769 -5.754 -6.061 1.00 97.50 84 TYR A O 1
ATOM 679 N N . HIS A 1 85 ? -9.601 -5.421 -5.606 1.00 97.81 85 HIS A N 1
ATOM 680 C CA . HIS A 1 85 ? -9.665 -6.088 -4.303 1.00 97.81 85 HIS A CA 1
ATOM 681 C C . HIS A 1 85 ? -10.540 -5.319 -3.313 1.00 97.81 85 HIS A C 1
ATOM 683 O O . HIS A 1 85 ? -11.387 -5.912 -2.645 1.00 97.81 85 HIS A O 1
ATOM 689 N N . ARG A 1 86 ? -10.408 -3.988 -3.271 1.00 97.19 86 ARG A N 1
ATOM 690 C CA . ARG A 1 86 ? -11.180 -3.142 -2.355 1.00 97.19 86 ARG A CA 1
ATOM 691 C C . ARG A 1 86 ? -12.677 -3.153 -2.663 1.00 97.19 86 ARG A C 1
ATOM 693 O O . ARG A 1 86 ? -13.473 -3.338 -1.749 1.00 97.19 86 ARG A O 1
ATOM 700 N N . LYS A 1 87 ? -13.076 -2.980 -3.931 1.00 97.00 87 LYS A N 1
ATOM 701 C CA . LYS A 1 87 ? -14.500 -2.942 -4.322 1.00 97.00 87 LYS A CA 1
ATOM 702 C C . LYS A 1 87 ? -15.210 -4.271 -4.075 1.00 97.00 87 LYS A C 1
ATOM 704 O O . LYS A 1 87 ? -16.385 -4.262 -3.733 1.00 97.00 87 LYS A O 1
ATOM 709 N N . ASN A 1 88 ? -14.502 -5.389 -4.230 1.00 96.75 88 ASN A N 1
ATOM 710 C CA . ASN A 1 88 ? -15.071 -6.724 -4.050 1.00 96.75 88 ASN A CA 1
ATOM 711 C C . ASN A 1 88 ? -14.869 -7.291 -2.631 1.00 96.75 88 ASN A C 1
ATOM 713 O O . ASN A 1 88 ? -15.344 -8.385 -2.346 1.00 96.75 88 ASN A O 1
ATOM 717 N N . GLY A 1 89 ? -14.144 -6.592 -1.748 1.00 95.00 89 GLY A N 1
ATOM 718 C CA . GLY A 1 89 ? -13.802 -7.094 -0.412 1.00 95.00 89 GLY A CA 1
ATOM 719 C C . GLY A 1 89 ? -12.917 -8.347 -0.427 1.00 95.00 89 GLY A C 1
ATOM 720 O O . GLY A 1 89 ? -12.907 -9.100 0.547 1.00 95.00 89 GLY A O 1
ATOM 721 N N . LEU A 1 90 ? -12.192 -8.587 -1.523 1.00 96.00 90 LEU A N 1
ATOM 722 C CA . LEU A 1 90 ? -11.359 -9.774 -1.699 1.00 96.00 90 LEU A CA 1
ATOM 723 C C . LEU A 1 90 ? -9.975 -9.551 -1.075 1.00 96.00 90 LEU A C 1
ATOM 725 O O . LEU A 1 90 ? -9.365 -8.503 -1.311 1.00 96.00 90 LEU A O 1
ATOM 729 N N . PRO A 1 91 ? -9.444 -10.513 -0.301 1.00 95.19 91 PRO A N 1
ATOM 730 C CA . PRO A 1 91 ? -8.087 -10.417 0.209 1.00 95.19 91 PRO A CA 1
ATOM 731 C C . PRO A 1 91 ? -7.073 -10.542 -0.929 1.00 95.19 91 PRO A C 1
ATOM 733 O O . PRO A 1 91 ? -7.231 -11.370 -1.823 1.00 95.19 91 PRO A O 1
ATOM 736 N N . ILE A 1 92 ? -5.980 -9.788 -0.842 1.00 95.69 92 ILE A N 1
ATOM 737 C CA . ILE A 1 92 ? -4.772 -10.093 -1.610 1.00 95.69 92 ILE A CA 1
ATOM 738 C C . ILE A 1 92 ? -4.036 -11.200 -0.861 1.00 95.69 92 ILE A C 1
ATOM 740 O O . ILE A 1 92 ? -3.660 -11.018 0.301 1.00 95.69 92 ILE A O 1
ATOM 744 N N . VAL A 1 93 ? -3.847 -12.345 -1.516 1.00 90.75 93 VAL A N 1
ATOM 745 C CA . VAL A 1 93 ? -3.199 -13.522 -0.928 1.00 90.75 93 VAL A CA 1
ATOM 746 C C . VAL A 1 93 ? -1.788 -13.680 -1.489 1.00 90.75 93 VAL A C 1
ATOM 748 O O . VAL A 1 93 ? -1.586 -13.707 -2.702 1.00 90.75 93 VAL A O 1
ATOM 751 N N . SER A 1 94 ? -0.811 -13.819 -0.596 1.00 83.25 94 SER A N 1
ATOM 752 C CA . SER A 1 94 ? 0.574 -14.158 -0.920 1.00 83.25 94 SER A CA 1
ATOM 753 C C . SER A 1 94 ? 1.092 -15.193 0.072 1.00 83.25 94 SER A C 1
ATOM 755 O O . SER A 1 94 ? 1.106 -14.939 1.276 1.00 83.25 94 SER A O 1
ATOM 757 N N . SER A 1 95 ? 1.496 -16.360 -0.435 1.00 81.38 95 SER A N 1
ATOM 758 C CA . SER A 1 95 ? 1.881 -17.537 0.358 1.00 81.38 95 SER A CA 1
ATOM 759 C C . SER A 1 95 ? 0.881 -17.828 1.490 1.00 81.38 95 SER A C 1
ATOM 761 O O . SER A 1 95 ? -0.228 -18.271 1.205 1.00 81.38 95 SER A O 1
ATOM 763 N N . GLU A 1 96 ? 1.238 -17.539 2.744 1.00 78.12 96 GLU A N 1
ATOM 764 C CA . GLU A 1 96 ? 0.416 -17.771 3.946 1.00 78.12 96 GLU A CA 1
ATOM 765 C C . GLU A 1 96 ? -0.225 -16.485 4.497 1.00 78.12 96 GLU A C 1
ATOM 767 O O . GLU A 1 96 ? -0.750 -16.437 5.608 1.00 78.12 96 GLU A O 1
ATOM 772 N N . SER A 1 97 ? -0.171 -15.399 3.732 1.00 79.88 97 SER A N 1
ATOM 773 C CA . SER A 1 97 ? -0.617 -14.083 4.157 1.00 79.88 97 SER A CA 1
ATOM 774 C C . SER A 1 97 ? -1.785 -13.604 3.308 1.00 79.88 97 SER A C 1
ATOM 776 O O . SER A 1 97 ? -1.681 -13.504 2.091 1.00 79.88 97 SER A O 1
ATOM 778 N N . ALA A 1 98 ? -2.888 -13.254 3.965 1.00 91.38 98 ALA A N 1
ATOM 779 C CA . ALA A 1 98 ? -4.002 -12.530 3.362 1.00 91.38 98 ALA A CA 1
ATOM 780 C C . ALA A 1 98 ? -4.041 -11.090 3.889 1.00 91.38 98 ALA A C 1
ATOM 782 O O . ALA A 1 98 ? -3.845 -10.871 5.088 1.00 91.38 98 ALA A O 1
ATOM 783 N N . LEU A 1 99 ? -4.299 -10.117 3.019 1.00 95.94 99 LEU A N 1
ATOM 784 C CA . LEU A 1 99 ? -4.487 -8.715 3.392 1.00 95.94 99 LEU A CA 1
ATOM 785 C C . LEU A 1 99 ? -5.779 -8.184 2.767 1.00 95.94 99 LEU A C 1
ATOM 787 O O . LEU A 1 99 ? -5.920 -8.181 1.545 1.00 95.94 99 LEU A O 1
ATOM 791 N N . VAL A 1 100 ? -6.720 -7.739 3.601 1.00 97.38 100 VAL A N 1
ATOM 792 C CA . VAL A 1 100 ? -7.982 -7.144 3.141 1.00 97.38 100 VAL A CA 1
ATOM 793 C C . VAL A 1 100 ? -7.849 -5.626 3.130 1.00 97.38 100 VAL A C 1
ATOM 795 O O . VAL A 1 100 ? -7.486 -5.026 4.137 1.00 97.38 100 VAL A O 1
ATOM 798 N N . LEU A 1 101 ? -8.177 -4.992 2.005 1.00 98.19 101 LEU A N 1
ATOM 799 C CA . LEU A 1 101 ? -8.055 -3.542 1.838 1.00 98.19 101 LEU A CA 1
ATOM 800 C C . LEU A 1 101 ? -9.358 -2.851 2.230 1.00 98.19 101 LEU A C 1
ATOM 802 O O . LEU A 1 101 ? -10.335 -2.914 1.485 1.00 98.19 101 LEU A O 1
ATOM 806 N N . LYS A 1 102 ? -9.385 -2.191 3.393 1.00 97.88 102 LYS A N 1
ATOM 807 C CA . LYS A 1 102 ? -10.592 -1.509 3.892 1.00 97.88 102 LYS A CA 1
ATOM 808 C C . LYS A 1 102 ? -10.399 -0.000 3.963 1.00 97.88 102 LYS A C 1
ATOM 810 O O . LYS A 1 102 ? -11.134 0.744 3.309 1.00 97.88 102 LYS A O 1
ATOM 815 N N . ASN A 1 103 ? -9.382 0.438 4.700 1.00 97.81 103 ASN A N 1
ATOM 816 C CA . ASN A 1 103 ? -9.175 1.840 5.039 1.00 97.81 103 ASN A CA 1
ATOM 817 C C . ASN A 1 103 ? -7.919 2.359 4.318 1.00 97.81 103 ASN A C 1
ATOM 819 O O . ASN A 1 103 ? -6.806 2.061 4.755 1.00 97.81 103 ASN A O 1
ATOM 823 N N . PRO A 1 104 ? -8.061 3.097 3.204 1.00 97.56 104 PRO A N 1
ATOM 824 C CA . PRO A 1 104 ? -6.911 3.753 2.599 1.00 97.56 104 PRO A CA 1
ATOM 825 C C . PRO A 1 104 ? -6.376 4.809 3.568 1.00 97.56 104 PRO A C 1
ATOM 827 O O . PRO A 1 104 ? -7.151 5.597 4.108 1.00 97.56 104 PRO A O 1
ATOM 830 N N . ILE A 1 105 ? -5.063 4.838 3.784 1.00 97.75 105 ILE A N 1
ATOM 831 C CA . ILE A 1 105 ? -4.410 5.930 4.507 1.00 97.75 105 ILE A CA 1
ATOM 832 C C . ILE A 1 105 ? -4.122 7.062 3.514 1.00 97.75 105 ILE A C 1
ATOM 834 O O . ILE A 1 105 ? -3.288 6.866 2.626 1.00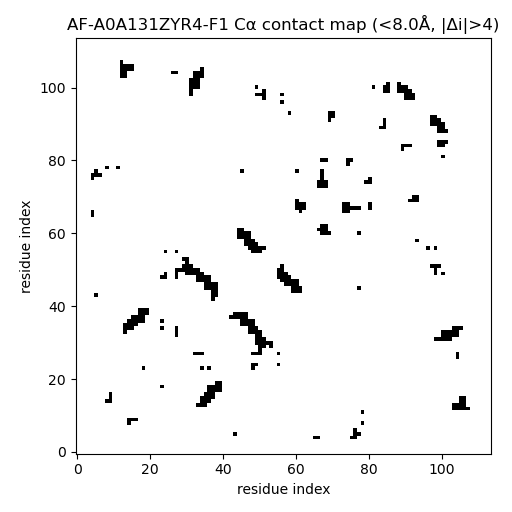 97.75 105 ILE A O 1
ATOM 838 N N . PRO A 1 106 ? -4.731 8.253 3.660 1.00 95.00 106 PRO A N 1
ATOM 839 C CA . PRO A 1 106 ? -4.512 9.351 2.727 1.00 95.00 106 PRO A CA 1
ATOM 840 C C . PRO A 1 106 ? -3.097 9.941 2.837 1.00 95.00 106 PRO A C 1
ATOM 842 O O . PRO A 1 106 ? -2.656 10.323 3.922 1.00 95.00 106 PRO A O 1
ATOM 845 N N . SER A 1 107 ? -2.405 10.119 1.713 1.00 89.00 107 SER A N 1
ATOM 846 C CA . SER A 1 107 ? -1.077 10.751 1.636 1.00 89.00 107 SER A CA 1
ATOM 847 C C . SER A 1 107 ? -1.093 12.240 1.993 1.00 89.00 107 SER A C 1
ATOM 849 O O . SER A 1 107 ? -0.071 12.816 2.368 1.00 89.00 107 SER A O 1
ATOM 851 N N . LEU A 1 108 ? -2.278 12.863 1.982 1.00 70.00 108 LEU A N 1
ATOM 852 C CA . LEU A 1 108 ? -2.508 14.221 2.484 1.00 70.00 108 LEU A CA 1
ATOM 853 C C . LEU A 1 108 ? -2.181 14.372 3.979 1.00 70.00 108 LEU A C 1
ATOM 855 O O . LEU A 1 108 ? -1.934 15.491 4.425 1.00 70.00 108 LEU A O 1
ATOM 859 N N . MET A 1 109 ? -2.120 13.276 4.748 1.00 58.25 109 MET A N 1
ATOM 860 C CA . MET A 1 109 ? -1.704 13.331 6.155 1.00 58.25 109 MET A CA 1
ATOM 861 C C . MET A 1 109 ? -0.232 13.736 6.344 1.00 58.25 109 MET A C 1
ATOM 863 O O . MET A 1 109 ? 0.124 14.180 7.429 1.00 58.25 109 MET A O 1
ATOM 867 N N . LEU A 1 110 ? 0.603 13.670 5.299 1.00 54.78 110 LEU A N 1
ATOM 868 C CA . LEU A 1 110 ? 1.996 14.141 5.322 1.00 54.78 110 LEU A CA 1
ATOM 869 C C . LEU A 1 110 ? 2.162 15.593 4.831 1.00 54.78 110 LEU A C 1
ATOM 871 O O . LEU A 1 110 ? 3.268 16.123 4.865 1.00 54.78 110 LEU A O 1
ATOM 875 N N . LYS A 1 111 ? 1.088 16.240 4.350 1.00 48.19 111 LYS A N 1
ATOM 876 C CA . LYS A 1 111 ? 1.136 17.586 3.744 1.00 48.19 111 LYS A CA 1
ATOM 877 C C . LYS A 1 111 ? 0.632 18.711 4.651 1.00 48.19 111 LYS A C 1
ATOM 879 O O . LYS A 1 111 ? 0.576 19.850 4.196 1.00 48.19 111 LYS A O 1
ATOM 884 N N . LYS A 1 112 ? 0.251 18.434 5.904 1.00 40.38 112 LYS A N 1
ATOM 885 C CA . LYS A 1 112 ? -0.023 19.512 6.866 1.00 40.38 112 LYS A CA 1
ATOM 886 C C . LYS A 1 112 ? 1.315 20.044 7.390 1.00 40.38 112 LYS A C 1
ATOM 888 O O . LYS A 1 112 ? 2.021 19.272 8.039 1.00 40.38 112 LYS A O 1
ATOM 893 N N . PRO A 1 113 ? 1.687 21.307 7.114 1.00 45.53 113 PRO A N 1
ATOM 894 C CA . PRO A 1 113 ? 2.771 21.923 7.858 1.00 45.53 113 PRO A CA 1
ATOM 895 C C . PRO A 1 113 ? 2.342 22.029 9.328 1.00 45.53 113 PRO A C 1
ATOM 897 O O . PRO A 1 113 ? 1.154 22.222 9.609 1.00 45.53 113 PRO A O 1
ATOM 900 N N . LEU A 1 114 ? 3.302 21.827 10.234 1.00 47.44 114 LEU A N 1
ATOM 901 C CA . LEU A 1 114 ? 3.185 22.233 11.638 1.00 47.44 114 LEU A CA 1
ATOM 902 C C . LEU A 1 114 ? 2.832 23.722 11.732 1.00 47.44 114 LEU A C 1
ATOM 904 O O . LEU A 1 114 ? 3.361 24.493 10.897 1.00 47.44 114 LEU A O 1
#

Secondary structure (DSSP, 8-state):
-----S--GGG-TTB--S--HHHHHHH--STTEEEEEE-TTSTT-EEEEEEETTEEEEEE-B-TTS-EE-SS-EESSHHHHHHHHHHHTPPEEETTEEE---EE--GGGG----

Radius of gyration: 13.47 Å; Cα contacts (8 Å, |Δi|>4): 209; chains: 1; bounding box: 31×40×40 Å

Solvent-accessible surface area (backbone atoms only — not comparable to full-atom values): 6692 Å² total; per-residue (Å²): 132,84,79,75,55,67,67,81,52,86,79,40,52,30,39,56,48,69,52,54,71,67,64,54,55,75,70,35,82,49,68,18,20,26,35,34,27,34,37,80,90,40,82,92,37,37,36,40,41,29,17,40,92,89,39,82,43,79,41,71,41,42,50,98,87,67,48,28,43,60,87,88,48,77,39,86,24,64,69,53,48,53,49,53,29,39,76,68,69,39,58,53,57,54,97,94,43,67,44,48,57,71,40,68,44,52,40,68,75,78,68,65,79,132